Protein AF-A0A183VBI5-F1 (afdb_monomer_lite)

pLDDT: mean 83.19, std 11.37, range [44.16, 96.69]

InterPro domains:
  IPR029213 Cell-cell fusogen EFF/AFF [PF14884] (53-119)
  IPR029213 Cell-cell fusogen EFF/AFF [PTHR37415] (20-118)

Organism: Toxocara canis (NCBI:txid6265)

Secondary structure (DSSP, 8-state):
----EEEEEEEEEEE-S-S-PPPP--PPEEEEEEEE-TTS-EEEEEEEEE----TT-EEEEEETTSSS-EEEEEEEEEEEEE--------------------PPTTS-S-S-HHHHTT-

Structure (mmCIF, N/CA/C/O backbone):
data_AF-A0A183VBI5-F1
#
_entry.id   AF-A0A183VBI5-F1
#
loop_
_atom_site.group_PDB
_atom_site.id
_atom_site.type_symbol
_atom_site.label_atom_id
_atom_site.label_alt_id
_atom_site.label_comp_id
_atom_site.label_asym_id
_atom_site.label_entity_id
_atom_site.label_seq_id
_atom_site.pdbx_PDB_ins_code
_atom_site.Cartn_x
_atom_site.Cartn_y
_atom_site.Cartn_z
_atom_site.occupancy
_atom_site.B_iso_or_equiv
_atom_site.auth_seq_id
_atom_site.auth_comp_id
_atom_site.auth_asym_id
_atom_site.auth_atom_id
_atom_site.pdbx_PDB_model_num
ATOM 1 N N . MET A 1 1 ? 5.396 -18.880 8.358 1.00 44.16 1 MET A N 1
ATOM 2 C CA . MET A 1 1 ? 6.179 -18.340 7.228 1.00 44.16 1 MET A CA 1
ATOM 3 C C . MET A 1 1 ? 5.207 -17.550 6.362 1.00 44.16 1 MET A C 1
ATOM 5 O O . MET A 1 1 ? 4.361 -18.162 5.729 1.00 44.16 1 MET A O 1
ATOM 9 N N . GLY A 1 2 ? 5.183 -16.220 6.487 1.00 57.34 2 GLY A N 1
ATOM 10 C CA . GLY A 1 2 ? 4.238 -15.372 5.751 1.00 57.34 2 GLY A CA 1
ATOM 11 C C . GLY A 1 2 ? 4.751 -15.113 4.338 1.00 57.34 2 GLY A C 1
ATOM 12 O O . GLY A 1 2 ? 5.914 -14.757 4.177 1.00 57.34 2 GLY A O 1
ATOM 13 N N . ILE A 1 3 ? 3.909 -15.323 3.326 1.00 59.62 3 ILE A N 1
ATOM 14 C CA . ILE A 1 3 ? 4.211 -14.932 1.946 1.00 59.62 3 ILE A CA 1
ATOM 15 C C . ILE A 1 3 ? 3.991 -13.421 1.869 1.00 59.62 3 ILE A C 1
ATOM 17 O O . ILE A 1 3 ? 2.861 -12.952 1.999 1.00 59.62 3 ILE A O 1
ATOM 21 N N . PHE A 1 4 ? 5.071 -12.659 1.715 1.00 60.09 4 PHE A N 1
ATOM 22 C CA . PHE A 1 4 ? 5.005 -11.220 1.484 1.00 60.09 4 PHE A CA 1
ATOM 23 C C . PHE A 1 4 ? 4.936 -10.972 -0.021 1.00 60.09 4 PHE A C 1
ATOM 25 O O . PHE A 1 4 ? 5.864 -11.320 -0.747 1.00 60.09 4 PHE A O 1
ATOM 32 N N . LEU A 1 5 ? 3.835 -10.386 -0.488 1.00 70.00 5 LEU A N 1
ATOM 33 C CA . LEU A 1 5 ? 3.716 -9.887 -1.855 1.00 70.00 5 LEU A CA 1
ATOM 34 C C . LEU A 1 5 ? 4.135 -8.416 -1.864 1.00 70.00 5 LEU A C 1
ATOM 36 O O . LEU A 1 5 ? 3.488 -7.567 -1.244 1.00 70.00 5 LEU A O 1
ATOM 40 N N . THR A 1 6 ? 5.244 -8.131 -2.539 1.00 72.69 6 THR A N 1
ATOM 41 C CA . THR A 1 6 ? 5.694 -6.769 -2.829 1.00 72.69 6 THR A CA 1
ATOM 42 C C . THR A 1 6 ? 5.192 -6.367 -4.211 1.00 72.69 6 THR A C 1
ATOM 44 O O . THR A 1 6 ? 5.328 -7.117 -5.177 1.00 72.69 6 THR A O 1
ATOM 47 N N . VAL A 1 7 ? 4.591 -5.182 -4.309 1.00 77.88 7 VAL A N 1
ATOM 48 C CA . VAL A 1 7 ? 4.135 -4.614 -5.582 1.00 77.88 7 VAL A CA 1
ATOM 49 C C . VAL A 1 7 ? 4.870 -3.299 -5.809 1.00 77.88 7 VAL A C 1
ATOM 51 O O . VAL A 1 7 ? 4.796 -2.375 -4.996 1.00 77.88 7 VAL A O 1
ATOM 54 N N . SER A 1 8 ? 5.588 -3.218 -6.927 1.00 77.12 8 SER A N 1
ATOM 55 C CA . SER A 1 8 ? 6.258 -1.995 -7.371 1.00 77.12 8 SER A CA 1
ATOM 56 C C . SER A 1 8 ? 5.342 -1.222 -8.311 1.00 77.12 8 SER A C 1
ATOM 58 O O . SER A 1 8 ? 4.880 -1.761 -9.316 1.00 77.12 8 SER A O 1
ATOM 60 N N . VAL A 1 9 ? 5.093 0.052 -8.005 1.00 78.69 9 VAL A N 1
ATOM 61 C CA . VAL A 1 9 ? 4.286 0.938 -8.850 1.00 78.69 9 VAL A CA 1
ATOM 62 C C . VAL A 1 9 ? 5.218 1.833 -9.659 1.00 78.69 9 VAL A C 1
ATOM 64 O O . VAL A 1 9 ? 5.898 2.700 -9.104 1.00 78.69 9 VAL A O 1
ATOM 67 N N . ILE A 1 10 ? 5.225 1.626 -10.974 1.00 81.12 10 ILE A N 1
ATOM 68 C CA . ILE A 1 10 ? 6.018 2.394 -11.939 1.00 81.12 10 ILE A CA 1
ATOM 69 C C . ILE A 1 10 ? 5.073 3.252 -12.776 1.00 81.12 10 ILE A C 1
ATOM 71 O O . ILE A 1 10 ? 4.010 2.788 -13.197 1.00 81.12 10 ILE A O 1
ATOM 75 N N . ARG A 1 11 ? 5.459 4.502 -13.035 1.00 79.44 11 ARG A N 1
ATOM 76 C CA . ARG A 1 11 ? 4.720 5.405 -13.921 1.00 79.44 11 ARG A CA 1
ATOM 77 C C . ARG A 1 11 ? 5.546 5.705 -15.161 1.00 79.44 11 ARG A C 1
ATOM 79 O O . ARG A 1 11 ? 6.685 6.138 -15.046 1.00 79.44 11 ARG A O 1
ATOM 86 N N . VAL A 1 12 ? 4.944 5.510 -16.332 1.00 78.31 12 VAL A N 1
ATOM 87 C CA . VAL A 1 12 ? 5.532 5.877 -17.625 1.00 78.31 12 VAL A CA 1
ATOM 88 C C . VAL A 1 12 ? 4.841 7.139 -18.129 1.00 78.31 12 VAL A C 1
ATOM 90 O O . VAL A 1 12 ? 3.616 7.175 -18.252 1.00 78.31 12 VAL A O 1
ATOM 93 N N . MET A 1 13 ? 5.618 8.181 -18.402 1.00 74.06 13 MET A N 1
ATOM 94 C CA . MET A 1 13 ? 5.159 9.426 -19.008 1.00 74.06 13 MET A CA 1
ATOM 95 C C . MET A 1 13 ? 5.832 9.606 -20.370 1.00 74.06 13 MET A C 1
ATOM 97 O O . MET A 1 13 ? 7.050 9.487 -20.486 1.00 74.06 13 MET A O 1
ATOM 101 N N . GLY A 1 14 ? 5.044 9.912 -21.399 1.00 61.12 14 GLY A N 1
ATOM 102 C CA . GLY A 1 14 ? 5.547 10.405 -22.680 1.00 61.12 14 GLY A CA 1
ATOM 103 C C . GLY A 1 14 ? 5.189 11.878 -22.803 1.00 61.12 14 GLY A C 1
ATOM 104 O O . GLY A 1 14 ? 4.006 12.210 -22.857 1.00 61.12 14 GLY A O 1
ATOM 105 N N . SER A 1 15 ? 6.180 12.763 -22.829 1.00 56.12 15 SER A N 1
ATOM 106 C CA . SER A 1 15 ? 5.945 14.207 -22.930 1.00 56.12 15 SER A CA 1
ATOM 107 C C . SER A 1 15 ? 6.701 14.800 -24.110 1.00 56.12 15 SER A C 1
ATOM 109 O O . SER A 1 15 ? 7.903 14.587 -24.260 1.00 56.12 15 SER A O 1
ATOM 111 N N . ALA A 1 16 ? 6.008 15.605 -24.914 1.00 53.34 16 ALA A N 1
ATOM 112 C CA . ALA A 1 16 ? 6.652 16.539 -25.826 1.00 53.34 16 ALA A CA 1
ATOM 113 C C . ALA A 1 16 ? 7.203 17.713 -24.998 1.00 53.34 16 ALA A C 1
ATOM 115 O O . ALA A 1 16 ? 6.438 18.596 -24.637 1.00 53.34 16 ALA A O 1
ATOM 116 N N . LEU A 1 17 ? 8.489 17.649 -24.620 1.00 51.59 17 LEU A N 1
ATOM 117 C CA . LEU A 1 17 ? 9.404 18.739 -24.202 1.00 51.59 17 LEU A CA 1
ATOM 118 C C . LEU A 1 17 ? 8.884 19.930 -23.341 1.00 51.59 17 LEU A C 1
ATOM 120 O O . LEU A 1 17 ? 9.550 20.958 -23.286 1.00 51.59 17 LEU A O 1
ATOM 124 N N . GLY A 1 18 ? 7.742 19.828 -22.653 1.00 52.88 18 GLY A N 1
ATOM 125 C CA . GLY A 1 18 ? 7.074 20.976 -22.012 1.00 52.88 18 GLY A CA 1
ATOM 126 C C . GLY A 1 18 ? 6.956 20.945 -20.484 1.00 52.88 18 GLY A C 1
ATOM 127 O O . GLY A 1 18 ? 6.441 21.900 -19.912 1.00 52.88 18 GLY A O 1
ATOM 128 N N . GLY A 1 19 ? 7.392 19.873 -19.816 1.00 61.62 19 GLY A N 1
ATOM 129 C CA . GLY A 1 19 ? 7.387 19.760 -18.351 1.00 61.62 19 GLY A CA 1
ATOM 130 C C . GLY A 1 19 ? 8.804 19.641 -17.795 1.00 61.62 19 GLY A C 1
ATOM 131 O O . GLY A 1 19 ? 9.639 18.962 -18.390 1.00 61.62 19 GLY A O 1
ATOM 132 N N . GLU A 1 20 ? 9.077 20.284 -16.659 1.00 69.75 20 GLU A N 1
ATOM 133 C CA . GLU A 1 20 ? 10.346 20.142 -15.940 1.00 69.75 20 GLU A CA 1
ATOM 134 C C . GLU A 1 20 ? 10.408 18.744 -15.299 1.00 69.75 20 GLU A C 1
ATOM 136 O O . GLU A 1 20 ? 9.842 18.496 -14.236 1.00 69.75 20 GLU A O 1
ATOM 141 N N . ILE A 1 21 ? 11.034 17.794 -15.998 1.00 79.19 21 ILE A N 1
ATOM 142 C CA . ILE A 1 21 ? 11.258 16.426 -15.517 1.00 79.19 21 ILE A CA 1
ATOM 143 C C . ILE A 1 21 ? 12.712 16.316 -15.059 1.00 79.19 21 ILE A C 1
ATOM 145 O O . ILE A 1 21 ? 13.636 16.535 -15.842 1.00 79.19 21 ILE A O 1
ATOM 149 N N . HIS A 1 22 ? 12.921 15.946 -13.795 1.00 86.62 22 HIS A N 1
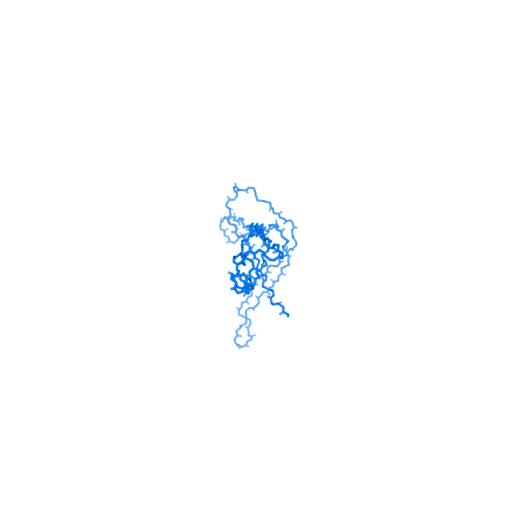ATOM 150 C CA . HIS A 1 22 ? 14.250 15.617 -13.290 1.00 86.62 22 HIS A CA 1
ATOM 151 C C . HIS A 1 22 ? 14.654 14.218 -13.763 1.00 86.62 22 HIS A C 1
ATOM 153 O O . HIS A 1 22 ? 13.971 13.246 -13.452 1.00 86.62 22 HIS A O 1
ATOM 159 N N . CYS A 1 23 ? 15.766 14.118 -14.489 1.00 89.06 23 CYS A N 1
ATOM 160 C CA . CYS A 1 23 ? 16.337 12.846 -14.923 1.00 89.06 23 CYS A CA 1
ATOM 161 C C . CYS A 1 23 ? 17.507 12.469 -14.014 1.00 89.06 23 CYS A C 1
ATOM 163 O O . CYS A 1 23 ? 18.517 13.177 -13.968 1.00 89.06 23 CYS A O 1
ATOM 165 N N . THR A 1 24 ? 17.391 11.342 -13.314 1.00 90.69 24 THR A N 1
ATOM 166 C CA . THR A 1 24 ? 18.467 10.833 -12.463 1.00 90.69 24 THR A CA 1
ATOM 167 C C . THR A 1 24 ? 19.591 10.273 -13.337 1.00 90.69 24 THR A C 1
ATOM 169 O O . THR A 1 24 ? 19.352 9.551 -14.306 1.00 90.69 24 THR A O 1
ATOM 172 N N . ARG A 1 25 ? 20.847 10.593 -13.008 1.00 89.94 25 ARG A N 1
ATOM 173 C CA . ARG A 1 25 ? 22.006 10.026 -13.707 1.00 89.94 25 ARG A CA 1
ATOM 174 C C . ARG A 1 25 ? 22.196 8.571 -13.281 1.00 89.94 25 ARG A C 1
ATOM 176 O O . ARG A 1 25 ? 22.562 8.319 -12.139 1.00 89.94 25 ARG A O 1
ATOM 183 N N . MET A 1 26 ? 22.026 7.642 -14.215 1.00 87.25 26 MET A N 1
ATOM 184 C CA . MET A 1 26 ? 22.167 6.203 -13.977 1.00 87.25 26 MET A CA 1
ATOM 185 C C . MET A 1 26 ? 23.029 5.525 -15.042 1.00 87.25 26 MET A C 1
ATOM 187 O O . MET A 1 26 ? 23.165 6.026 -16.159 1.00 87.25 26 MET A O 1
ATOM 191 N N . SER A 1 27 ? 23.632 4.393 -14.680 1.00 88.88 27 SER A N 1
ATOM 192 C CA . SER A 1 27 ? 24.375 3.543 -15.610 1.00 88.88 27 SER A CA 1
ATOM 193 C C . SER A 1 27 ? 23.435 2.492 -16.186 1.00 88.88 27 SER A C 1
ATOM 195 O O . SER A 1 27 ? 22.852 1.716 -15.434 1.00 88.88 27 SER A O 1
ATOM 197 N N . ALA A 1 28 ? 23.308 2.450 -17.510 1.00 87.94 28 ALA A N 1
ATOM 198 C CA . ALA A 1 28 ? 22.559 1.408 -18.198 1.00 87.94 28 ALA A CA 1
ATOM 199 C C . ALA A 1 28 ? 23.503 0.292 -18.660 1.00 87.94 28 ALA A C 1
ATOM 201 O O . ALA A 1 28 ? 24.598 0.554 -19.161 1.00 87.94 28 ALA A O 1
ATOM 202 N N . ILE A 1 29 ? 23.065 -0.953 -18.508 1.00 91.31 29 ILE A N 1
ATOM 203 C CA . ILE A 1 29 ? 23.731 -2.137 -19.042 1.00 91.31 29 ILE A CA 1
ATOM 204 C C . ILE A 1 29 ? 23.015 -2.515 -20.335 1.00 91.31 29 ILE A C 1
ATOM 206 O O . ILE A 1 29 ? 21.821 -2.804 -20.319 1.00 91.31 29 ILE A O 1
ATOM 210 N N . GLN A 1 30 ? 23.742 -2.516 -21.449 1.00 90.12 30 GLN A N 1
ATOM 211 C CA . GLN A 1 30 ? 23.228 -2.956 -22.742 1.00 90.12 30 GLN A CA 1
ATOM 212 C C . GLN A 1 30 ? 23.535 -4.443 -22.945 1.00 90.12 30 GLN A C 1
ATOM 214 O O . GLN A 1 30 ? 24.657 -4.888 -22.709 1.00 90.12 30 GLN A O 1
ATOM 219 N N . GLY A 1 31 ? 22.554 -5.201 -23.412 1.00 89.81 31 GLY A N 1
ATOM 220 C CA . GLY A 1 31 ? 22.702 -6.589 -23.831 1.00 89.81 31 GLY A CA 1
ATOM 221 C C . GLY A 1 31 ? 21.831 -6.890 -25.045 1.00 89.81 31 GLY A C 1
ATOM 222 O O . GLY A 1 31 ? 21.127 -6.013 -25.541 1.00 89.81 31 GLY A O 1
ATOM 223 N N . ASP A 1 32 ? 21.854 -8.142 -25.492 1.00 90.38 32 ASP A N 1
ATOM 224 C CA . ASP A 1 32 ? 21.044 -8.620 -26.610 1.00 90.38 32 ASP A CA 1
ATOM 225 C C . ASP A 1 32 ? 20.211 -9.833 -26.191 1.00 90.38 32 ASP A C 1
ATOM 227 O O . ASP A 1 32 ? 20.700 -10.779 -25.570 1.00 90.38 32 ASP A O 1
ATOM 231 N N . VAL A 1 33 ? 18.939 -9.811 -26.567 1.00 89.38 33 VAL A N 1
ATOM 232 C CA . VAL A 1 33 ? 17.958 -10.875 -26.382 1.00 89.38 33 VAL A CA 1
ATOM 233 C C . VAL A 1 33 ? 17.794 -11.594 -27.709 1.00 89.38 33 VAL A C 1
ATOM 235 O O . VAL A 1 33 ? 17.494 -10.982 -28.730 1.00 89.38 33 VAL A O 1
ATOM 238 N N . GLN A 1 34 ? 17.987 -12.906 -27.698 1.00 90.19 34 GLN A N 1
ATOM 239 C CA . GLN A 1 34 ? 17.918 -13.732 -28.898 1.00 90.19 34 GLN A CA 1
ATOM 240 C C . GLN A 1 34 ? 16.622 -14.534 -28.883 1.00 90.19 34 GLN A C 1
ATOM 242 O O . GLN A 1 34 ? 16.353 -15.243 -27.913 1.00 90.19 34 GLN A O 1
ATOM 247 N N . ALA A 1 35 ? 15.840 -14.452 -29.955 1.00 86.50 35 ALA A N 1
ATOM 248 C CA . ALA A 1 35 ? 14.732 -15.368 -30.182 1.00 86.50 35 ALA A CA 1
ATOM 249 C C . ALA A 1 35 ? 15.246 -16.583 -30.960 1.00 86.50 35 ALA A C 1
ATOM 251 O O . ALA A 1 35 ? 15.916 -16.433 -31.988 1.00 86.50 35 ALA A O 1
ATOM 252 N N . MET A 1 36 ? 14.935 -17.780 -30.470 1.00 90.38 36 MET A N 1
ATOM 253 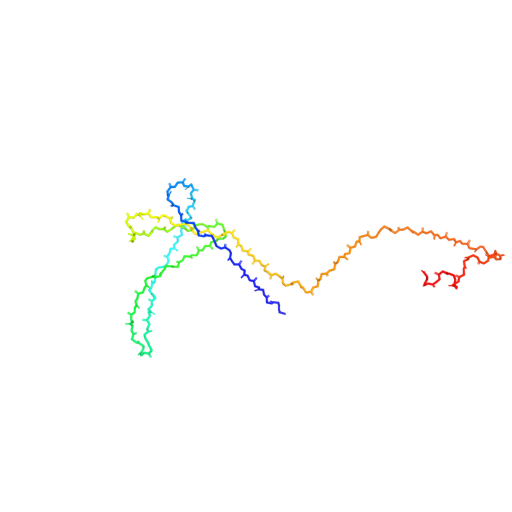C CA . MET A 1 36 ? 15.251 -19.044 -31.133 1.00 90.38 36 MET A CA 1
ATOM 254 C C . MET A 1 36 ? 13.960 -19.720 -31.598 1.00 90.38 36 MET A C 1
ATOM 256 O O . MET A 1 36 ? 12.932 -19.584 -30.937 1.00 90.38 36 MET A O 1
ATOM 260 N N . ASP A 1 37 ? 14.008 -20.418 -32.732 1.00 86.56 37 ASP A N 1
ATOM 261 C CA . ASP A 1 37 ? 12.925 -21.307 -33.162 1.00 86.56 37 ASP A CA 1
ATOM 262 C C . ASP A 1 37 ? 12.948 -22.643 -32.400 1.00 86.56 37 ASP A C 1
ATOM 264 O O . ASP A 1 37 ? 13.882 -22.942 -31.651 1.00 86.56 37 ASP A O 1
ATOM 268 N N . ASP A 1 38 ? 11.936 -23.481 -32.636 1.00 88.75 38 ASP A N 1
ATOM 269 C CA . ASP A 1 38 ? 11.819 -24.823 -32.048 1.00 88.75 38 ASP A CA 1
ATOM 270 C C . ASP A 1 38 ? 12.981 -25.764 -32.431 1.00 88.75 38 ASP A C 1
ATOM 272 O O . ASP A 1 38 ? 13.181 -26.802 -31.801 1.00 88.75 38 ASP A O 1
ATOM 276 N N . SER A 1 39 ? 13.770 -25.409 -33.453 1.00 86.94 39 SER A N 1
ATOM 277 C CA . SER A 1 39 ? 14.976 -26.135 -33.872 1.00 86.94 39 SER A CA 1
ATOM 278 C C . SER A 1 39 ? 16.271 -25.579 -33.261 1.00 86.94 39 SER A C 1
ATOM 280 O O . SER A 1 39 ? 17.359 -26.078 -33.557 1.00 86.94 39 SER A O 1
ATOM 282 N N . GLY A 1 40 ? 16.173 -24.562 -32.398 1.00 82.50 40 GLY A N 1
ATOM 283 C CA . GLY A 1 40 ? 17.303 -23.907 -31.739 1.00 82.50 40 GLY A CA 1
ATOM 284 C C . GLY A 1 40 ? 18.081 -22.941 -32.636 1.00 82.50 40 GLY A C 1
ATOM 285 O O . GLY A 1 40 ? 19.175 -22.504 -32.268 1.00 82.50 40 GLY A O 1
ATOM 286 N N . ARG A 1 41 ? 17.563 -22.593 -33.819 1.00 86.00 41 ARG A N 1
ATOM 287 C CA . ARG A 1 41 ? 18.191 -21.610 -34.711 1.00 86.00 41 ARG A CA 1
ATOM 288 C C . ARG A 1 41 ? 17.750 -20.212 -34.309 1.00 86.00 41 ARG A C 1
ATOM 290 O O . ARG A 1 41 ? 16.607 -19.975 -33.936 1.00 86.00 41 ARG A O 1
ATOM 297 N N . ARG A 1 42 ? 18.687 -19.271 -34.386 1.00 82.94 42 ARG A N 1
ATOM 298 C CA . ARG A 1 42 ? 18.461 -17.866 -34.031 1.00 82.94 42 ARG A CA 1
ATOM 299 C C . ARG A 1 42 ? 17.637 -17.199 -35.127 1.00 82.94 42 ARG A C 1
ATOM 301 O O . ARG A 1 42 ? 18.105 -17.110 -36.260 1.00 82.94 42 ARG A O 1
ATOM 308 N N . VAL A 1 43 ? 16.440 -16.742 -34.780 1.00 86.75 43 VAL A N 1
ATOM 309 C CA . VAL A 1 43 ? 15.494 -16.109 -35.713 1.00 86.75 43 VAL A CA 1
ATOM 310 C C . VAL A 1 43 ? 15.531 -14.591 -35.594 1.00 86.75 43 VAL A C 1
ATOM 312 O O . VAL A 1 43 ? 15.402 -13.898 -36.595 1.00 86.75 43 VAL A O 1
ATOM 315 N N . ASP A 1 44 ? 15.738 -14.072 -34.384 1.00 86.06 44 ASP A N 1
ATOM 316 C CA . ASP A 1 44 ? 15.729 -12.633 -34.124 1.00 86.06 44 ASP A CA 1
ATOM 317 C C . ASP A 1 44 ? 16.735 -12.276 -33.022 1.00 86.06 44 ASP A C 1
ATOM 319 O O . ASP A 1 44 ? 17.062 -13.098 -32.160 1.00 86.06 44 ASP A O 1
ATOM 323 N N . THR A 1 45 ? 17.275 -11.063 -33.054 1.00 85.94 45 THR A N 1
ATOM 324 C CA . THR A 1 45 ? 18.155 -10.529 -32.006 1.00 85.94 45 THR A CA 1
ATOM 325 C C . THR A 1 45 ? 17.753 -9.087 -31.732 1.00 85.94 45 THR A C 1
ATOM 327 O O . THR A 1 45 ? 17.877 -8.228 -32.598 1.00 85.94 45 THR A O 1
ATOM 330 N N . LYS A 1 46 ? 17.264 -8.830 -30.518 1.00 87.56 46 LYS A N 1
ATOM 331 C CA . LYS A 1 46 ? 16.801 -7.519 -30.058 1.00 87.56 46 LYS A CA 1
ATOM 332 C C . LYS A 1 46 ? 17.728 -6.990 -28.985 1.00 87.56 46 LYS A C 1
ATOM 334 O O . LYS A 1 46 ? 18.028 -7.704 -28.035 1.00 87.56 46 LYS A O 1
ATOM 339 N N . SER A 1 47 ? 18.117 -5.730 -29.076 1.00 87.56 47 SER A N 1
ATOM 340 C CA . SER A 1 47 ? 18.892 -5.102 -28.012 1.00 87.56 47 SER A CA 1
ATOM 341 C C . SER A 1 47 ? 18.008 -4.792 -26.799 1.00 87.56 47 SER A C 1
ATOM 343 O O . SER A 1 47 ? 16.859 -4.375 -26.932 1.00 87.56 47 SER A O 1
ATOM 345 N N . SER A 1 48 ? 18.545 -5.014 -25.603 1.00 89.25 48 SER A N 1
ATOM 346 C CA . SER A 1 48 ? 17.884 -4.814 -24.313 1.00 89.25 48 SER A CA 1
ATOM 347 C C . SER A 1 48 ? 18.760 -3.963 -23.404 1.00 89.25 48 SER A C 1
ATOM 349 O O . SER A 1 48 ? 19.968 -4.175 -23.330 1.00 89.25 48 SER A O 1
ATOM 351 N N . SER A 1 49 ? 18.152 -3.035 -22.673 1.00 89.19 49 SER A N 1
ATOM 352 C CA . SER A 1 49 ? 18.846 -2.161 -21.725 1.00 89.19 49 SER A CA 1
ATOM 353 C C . SER A 1 49 ? 18.296 -2.393 -20.321 1.00 89.19 49 SER A C 1
ATOM 355 O O . SER A 1 49 ? 17.083 -2.409 -20.124 1.00 89.19 49 SER A O 1
ATOM 357 N N . VAL A 1 50 ? 19.181 -2.570 -19.345 1.00 91.31 50 VAL A N 1
ATOM 358 C CA . VAL A 1 50 ? 18.836 -2.752 -17.930 1.00 91.31 50 VAL A CA 1
ATOM 359 C C . VAL A 1 50 ? 19.392 -1.577 -17.139 1.00 91.31 50 VAL A C 1
ATOM 361 O O . VAL A 1 50 ? 20.564 -1.236 -17.278 1.00 91.31 50 VAL A O 1
ATOM 364 N N . ALA A 1 51 ? 18.558 -0.960 -16.310 1.00 90.25 51 ALA A N 1
ATOM 365 C CA . ALA A 1 51 ? 18.956 0.096 -15.389 1.00 90.25 51 ALA A CA 1
ATOM 366 C C . ALA A 1 51 ? 18.311 -0.158 -14.025 1.00 90.25 51 ALA A C 1
ATOM 368 O O . ALA A 1 51 ? 17.177 -0.635 -13.946 1.00 90.25 51 ALA A O 1
ATOM 369 N N . GLU A 1 52 ? 19.041 0.152 -12.960 1.00 91.50 52 GLU A N 1
ATOM 370 C CA . GLU A 1 52 ? 18.542 0.057 -11.591 1.00 91.50 52 GLU A CA 1
ATOM 371 C C . GLU A 1 52 ? 17.915 1.391 -11.180 1.00 91.50 52 GLU A C 1
ATOM 373 O O . GLU A 1 52 ? 18.492 2.452 -11.419 1.00 91.50 52 GLU A O 1
ATOM 378 N N . LEU A 1 53 ? 16.722 1.328 -10.578 1.00 90.62 53 LEU A N 1
ATOM 379 C CA . LEU A 1 53 ? 15.992 2.492 -10.079 1.00 90.62 53 LEU A CA 1
ATOM 380 C C . LEU A 1 53 ? 15.767 2.384 -8.579 1.00 90.62 53 LEU A C 1
ATOM 382 O O . LEU A 1 53 ? 15.187 1.410 -8.092 1.00 90.62 53 LEU A O 1
ATOM 386 N N . THR A 1 54 ? 16.152 3.432 -7.863 1.00 91.81 54 THR A N 1
ATOM 387 C CA . THR A 1 54 ? 15.814 3.632 -6.456 1.00 91.81 54 THR A CA 1
ATOM 388 C C . THR A 1 54 ? 14.448 4.309 -6.339 1.00 91.81 54 THR A C 1
ATOM 390 O O . THR A 1 54 ? 13.931 4.921 -7.275 1.00 91.81 54 THR A O 1
ATOM 393 N N . LEU A 1 55 ? 13.817 4.173 -5.174 1.00 90.75 55 LEU A N 1
ATOM 394 C CA . LEU A 1 55 ? 12.534 4.803 -4.874 1.00 90.75 55 LEU A CA 1
ATOM 395 C C . LEU A 1 55 ? 12.582 6.314 -5.167 1.00 90.75 55 LEU A C 1
ATOM 397 O O . LEU A 1 55 ? 13.481 6.998 -4.686 1.00 90.75 55 LEU A O 1
ATOM 401 N N . LYS A 1 56 ? 11.582 6.826 -5.897 1.00 89.31 56 LYS A N 1
ATOM 402 C CA . LYS A 1 56 ? 11.469 8.225 -6.356 1.00 89.31 56 LYS A CA 1
ATOM 403 C C . LYS A 1 56 ? 12.505 8.686 -7.384 1.00 89.31 56 LYS A C 1
ATOM 405 O O . LYS A 1 56 ? 12.543 9.875 -7.690 1.00 89.31 56 LYS A O 1
ATOM 410 N N . GLU A 1 57 ? 13.299 7.788 -7.953 1.00 92.06 57 GLU A N 1
ATOM 411 C CA . GLU A 1 57 ? 14.146 8.127 -9.096 1.00 92.06 57 GLU A CA 1
ATOM 412 C C . GLU A 1 57 ? 13.374 8.051 -10.415 1.00 92.06 57 GLU A C 1
ATOM 414 O O . GLU A 1 57 ? 12.386 7.317 -10.550 1.00 92.06 57 GLU A O 1
ATOM 419 N N . THR A 1 58 ? 13.862 8.812 -11.397 1.00 91.56 58 THR A N 1
ATOM 420 C CA . THR A 1 58 ? 13.264 8.910 -12.730 1.00 91.56 58 THR A CA 1
ATOM 421 C C . THR A 1 58 ? 14.313 8.607 -13.796 1.00 91.56 58 THR A C 1
ATOM 423 O O . THR A 1 58 ? 15.320 9.310 -13.912 1.00 91.56 58 THR A O 1
ATOM 426 N N . LEU A 1 59 ? 14.061 7.577 -14.603 1.00 91.69 59 LEU A N 1
ATOM 427 C CA . LEU A 1 59 ? 14.821 7.244 -15.807 1.00 91.69 59 LEU A CA 1
ATOM 428 C C . LEU A 1 59 ? 14.245 7.988 -17.005 1.00 91.69 59 LEU A C 1
ATOM 430 O O . LEU A 1 59 ? 13.049 7.905 -17.267 1.00 91.69 59 LEU A O 1
ATOM 434 N N . CYS A 1 60 ? 15.107 8.642 -17.776 1.00 89.56 60 CYS A N 1
ATOM 435 C CA . CYS A 1 60 ? 14.728 9.298 -19.019 1.00 89.56 60 CYS A CA 1
ATOM 436 C C . CYS A 1 60 ? 15.332 8.565 -20.220 1.00 89.56 60 CYS A C 1
ATOM 438 O O . CYS A 1 60 ? 16.538 8.326 -20.263 1.00 89.56 60 CYS A O 1
ATOM 440 N N . LEU A 1 61 ? 14.496 8.230 -21.200 1.00 87.81 61 LEU A N 1
ATOM 441 C CA . LEU A 1 61 ? 14.869 7.537 -22.430 1.00 87.81 61 LEU A CA 1
ATOM 442 C C . LEU A 1 61 ? 14.525 8.411 -23.634 1.00 87.81 61 LEU A C 1
ATOM 444 O O . LEU A 1 61 ? 13.438 8.986 -23.710 1.00 87.81 61 LEU A O 1
ATOM 448 N N . ASN A 1 62 ? 15.450 8.488 -24.584 1.00 85.56 62 ASN A N 1
ATOM 449 C CA . ASN A 1 62 ? 15.242 9.153 -25.862 1.00 85.56 62 ASN A CA 1
ATOM 450 C C . ASN A 1 62 ? 15.368 8.107 -26.972 1.00 85.56 62 ASN A C 1
ATOM 452 O O . ASN A 1 62 ? 16.459 7.585 -27.201 1.00 85.56 62 ASN A O 1
ATOM 456 N N . PHE A 1 63 ? 14.256 7.792 -27.634 1.00 81.44 63 PHE A N 1
ATOM 457 C CA . PHE A 1 63 ? 14.252 6.873 -28.769 1.00 81.44 63 PHE A CA 1
ATOM 458 C C . PHE A 1 63 ? 14.419 7.668 -30.064 1.00 81.44 63 PHE A C 1
ATOM 460 O O . PHE A 1 63 ? 13.580 8.494 -30.421 1.00 81.44 63 PHE A O 1
ATOM 467 N N . THR A 1 64 ? 15.505 7.404 -30.786 1.00 74.50 64 THR A N 1
ATOM 468 C CA . THR A 1 64 ? 15.849 8.077 -32.050 1.00 74.50 64 THR A CA 1
ATOM 469 C C . THR A 1 64 ? 15.138 7.489 -33.273 1.00 74.50 64 THR A C 1
ATOM 471 O O . THR A 1 64 ? 15.393 7.918 -34.392 1.00 74.50 64 THR A O 1
ATOM 474 N N . GLU A 1 65 ? 14.266 6.497 -33.079 1.00 67.75 65 GLU A N 1
ATOM 475 C CA . GLU A 1 65 ? 13.696 5.673 -34.154 1.00 67.75 65 GLU A CA 1
ATOM 476 C C . GLU A 1 65 ? 12.475 6.308 -34.850 1.00 67.75 65 GLU A C 1
ATOM 478 O O . GLU A 1 65 ? 12.061 5.851 -35.912 1.00 67.75 65 GLU A O 1
ATOM 483 N N . SER A 1 66 ? 11.910 7.391 -34.302 1.00 61.19 66 SER A N 1
ATOM 484 C CA . SER A 1 66 ? 10.774 8.100 -34.910 1.00 61.19 66 SER A CA 1
ATOM 485 C C . SER A 1 66 ? 11.173 9.485 -35.430 1.00 61.19 66 SER A C 1
ATOM 487 O O . SER A 1 66 ? 12.115 10.104 -34.939 1.00 61.19 66 SER A O 1
ATOM 489 N N . SER A 1 67 ? 10.438 10.005 -36.419 1.00 62.12 67 SER A N 1
ATOM 490 C CA . SER A 1 67 ? 10.665 11.318 -37.054 1.00 62.12 67 SER A CA 1
ATOM 491 C C . SER A 1 67 ? 10.555 12.525 -36.105 1.00 62.12 67 SER A C 1
ATOM 493 O O . SER A 1 67 ? 10.742 13.664 -36.528 1.00 62.12 67 SER A O 1
ATOM 495 N N . SER A 1 68 ? 10.244 12.291 -34.830 1.00 65.31 68 SER A N 1
ATOM 496 C CA . SER A 1 68 ? 10.202 13.273 -33.752 1.00 65.31 68 SER A CA 1
ATOM 497 C C . SER A 1 68 ? 10.898 12.697 -32.522 1.00 65.31 68 SER A C 1
ATOM 499 O O . SER A 1 68 ? 10.503 11.642 -32.036 1.00 65.31 68 SER A O 1
ATOM 501 N N . SER A 1 69 ? 11.893 13.388 -31.968 1.00 67.00 69 SER A N 1
ATOM 502 C CA . SER A 1 69 ? 12.500 12.973 -30.700 1.00 67.00 69 SER A CA 1
ATOM 50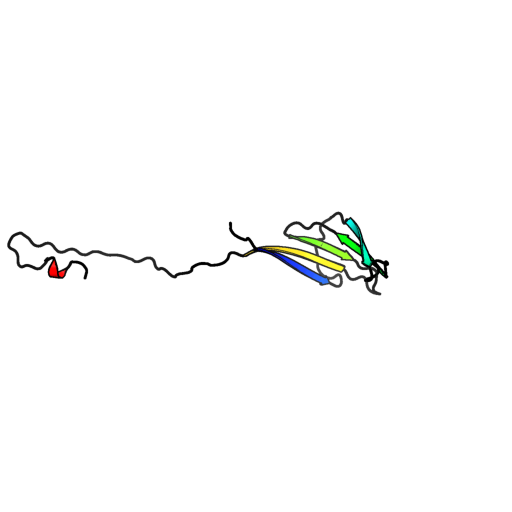3 C C . SER A 1 69 ? 11.471 13.102 -29.572 1.00 67.00 69 SER A C 1
ATOM 505 O O . SER A 1 69 ? 11.123 14.218 -29.175 1.00 67.00 69 SER A O 1
ATOM 507 N N . GLN A 1 70 ? 10.973 11.976 -29.066 1.00 75.62 70 GLN A N 1
ATOM 508 C CA . GLN A 1 70 ? 10.094 11.932 -27.902 1.00 75.62 70 GLN A CA 1
ATOM 509 C C . GLN A 1 70 ? 10.897 11.503 -26.671 1.00 75.62 70 GLN A C 1
ATOM 511 O O . GLN A 1 70 ? 11.567 10.471 -26.676 1.00 75.62 70 GLN A O 1
ATOM 516 N N . LEU A 1 71 ? 10.822 12.308 -25.608 1.00 84.12 71 LEU A N 1
ATOM 517 C CA . LEU A 1 71 ? 11.410 11.971 -24.317 1.00 84.12 71 LEU A CA 1
ATOM 518 C C . LEU A 1 71 ? 10.405 11.142 -23.509 1.00 84.12 71 LEU A C 1
ATOM 520 O O . LEU A 1 71 ? 9.281 11.586 -23.249 1.00 84.12 71 LEU A O 1
ATOM 524 N N . HIS A 1 72 ? 10.823 9.949 -23.100 1.00 86.62 72 HIS A N 1
ATOM 525 C CA . HIS A 1 72 ? 10.073 9.081 -22.199 1.00 86.62 72 HIS A CA 1
ATOM 526 C C . HIS A 1 72 ? 10.678 9.162 -20.806 1.00 86.62 72 HIS A C 1
ATOM 528 O O . HIS A 1 72 ? 11.893 9.081 -20.659 1.00 86.62 72 HIS A O 1
ATOM 534 N N . ALA A 1 73 ? 9.836 9.289 -19.788 1.00 88.81 73 ALA A N 1
ATOM 535 C CA . ALA A 1 73 ? 10.249 9.295 -18.394 1.00 88.81 73 ALA A CA 1
ATOM 536 C C . ALA A 1 73 ? 9.565 8.147 -17.643 1.00 88.81 73 ALA A C 1
ATOM 538 O O . ALA A 1 73 ? 8.349 7.968 -17.737 1.00 88.81 73 ALA A O 1
ATOM 539 N N . ILE A 1 74 ? 10.350 7.365 -16.911 1.00 90.50 74 ILE A N 1
ATOM 540 C CA . ILE A 1 74 ? 9.908 6.239 -16.094 1.00 90.50 74 ILE A CA 1
ATOM 541 C C . ILE A 1 74 ? 10.251 6.565 -14.642 1.00 90.50 74 ILE A C 1
ATOM 543 O O . ILE A 1 74 ? 11.424 6.637 -14.294 1.00 90.50 74 ILE A O 1
ATOM 547 N N . GLU A 1 75 ? 9.239 6.758 -13.800 1.00 91.00 75 GLU A N 1
ATOM 548 C CA . GLU A 1 75 ? 9.398 7.098 -12.380 1.00 91.00 75 GLU A CA 1
ATOM 549 C C . GLU A 1 75 ? 9.070 5.889 -11.495 1.00 91.00 75 GLU A C 1
ATOM 551 O O . GLU A 1 75 ? 8.004 5.269 -11.637 1.00 91.00 75 GLU A O 1
ATOM 556 N N . PHE A 1 76 ? 9.939 5.594 -10.523 1.00 93.06 76 PHE A N 1
ATOM 557 C CA . PHE A 1 76 ? 9.616 4.656 -9.450 1.00 93.06 76 PHE A CA 1
ATOM 558 C C . PHE A 1 76 ? 8.795 5.357 -8.356 1.00 93.06 76 PHE A C 1
ATOM 560 O O . PHE A 1 76 ? 9.320 5.888 -7.376 1.00 93.06 76 PHE A O 1
ATOM 567 N N . VAL A 1 77 ? 7.468 5.337 -8.513 1.00 91.62 77 VAL A N 1
ATOM 568 C CA . VAL A 1 77 ? 6.545 6.138 -7.695 1.00 91.62 77 VAL A CA 1
ATOM 569 C C . VAL A 1 77 ? 6.497 5.674 -6.244 1.00 91.62 77 VAL A C 1
ATOM 571 O O . VAL A 1 77 ? 6.563 6.510 -5.338 1.00 91.62 77 VAL A O 1
ATOM 574 N N . ARG A 1 78 ? 6.285 4.376 -6.004 1.00 91.44 78 ARG A N 1
ATOM 575 C CA . ARG A 1 78 ? 6.161 3.821 -4.648 1.00 91.44 78 ARG A CA 1
ATOM 576 C C . ARG A 1 78 ? 6.318 2.305 -4.612 1.00 91.44 78 ARG A C 1
ATOM 578 O O . ARG A 1 78 ? 6.005 1.616 -5.582 1.00 91.44 78 ARG A O 1
ATOM 585 N N . MET A 1 79 ? 6.741 1.815 -3.451 1.00 91.81 79 MET A N 1
ATOM 586 C CA . MET A 1 79 ? 6.781 0.400 -3.098 1.00 91.81 79 MET A CA 1
ATOM 587 C C . MET A 1 79 ? 5.654 0.110 -2.108 1.00 91.81 79 MET A C 1
ATOM 589 O O . MET A 1 79 ? 5.575 0.750 -1.059 1.00 91.81 79 MET A O 1
ATOM 593 N N . GLU A 1 80 ? 4.772 -0.824 -2.449 1.00 89.19 80 GLU A N 1
ATOM 594 C CA . GLU A 1 80 ? 3.660 -1.225 -1.591 1.00 89.19 80 GLU A CA 1
ATOM 595 C C . GLU A 1 80 ? 3.878 -2.642 -1.059 1.00 89.19 80 GLU A C 1
ATOM 597 O O . GLU A 1 80 ? 4.245 -3.558 -1.801 1.00 89.19 80 GLU A O 1
ATOM 602 N N . GLN A 1 81 ? 3.605 -2.827 0.233 1.00 88.62 81 GLN A N 1
ATOM 603 C CA . GLN A 1 81 ? 3.578 -4.137 0.870 1.00 88.62 81 GLN A CA 1
ATOM 604 C C . GLN A 1 81 ? 2.128 -4.529 1.131 1.00 88.62 81 GLN A C 1
ATOM 606 O O . GLN A 1 81 ? 1.416 -3.864 1.884 1.00 88.62 81 GLN A O 1
ATOM 611 N N . HIS A 1 82 ? 1.682 -5.600 0.480 1.00 87.44 82 HIS A N 1
ATOM 612 C CA . HIS A 1 82 ? 0.302 -6.058 0.586 1.00 87.44 82 HIS A CA 1
ATOM 613 C C . HIS A 1 82 ? 0.208 -7.103 1.698 1.00 87.44 82 HIS A C 1
ATOM 615 O O . HIS A 1 82 ? 0.812 -8.174 1.618 1.00 87.44 82 HIS A O 1
ATOM 621 N N . PHE A 1 83 ? -0.540 -6.775 2.753 1.00 86.56 83 PHE A N 1
ATOM 622 C CA . PHE A 1 83 ? -0.772 -7.665 3.889 1.00 86.56 83 PHE A CA 1
ATOM 623 C C . PHE A 1 83 ? -2.164 -8.299 3.786 1.00 86.56 83 PHE A C 1
ATOM 625 O O . PHE A 1 83 ? -3.153 -7.564 3.709 1.00 86.56 83 PHE A O 1
ATOM 632 N N . PRO A 1 84 ? -2.283 -9.639 3.814 1.00 87.81 84 PRO A N 1
ATOM 633 C CA . PRO A 1 84 ? -3.589 -10.278 3.837 1.00 87.81 84 PRO A CA 1
ATOM 634 C C . PRO A 1 84 ? -4.286 -10.001 5.174 1.00 87.81 84 PRO A C 1
ATOM 636 O O . PRO A 1 84 ? -3.736 -10.257 6.246 1.00 87.81 84 PRO A O 1
ATOM 639 N N . VAL A 1 85 ? -5.520 -9.501 5.116 1.00 89.88 85 VAL A N 1
ATOM 640 C CA . VAL A 1 85 ? -6.359 -9.315 6.306 1.00 89.88 85 VAL A CA 1
ATOM 641 C C . VAL A 1 85 ? -6.997 -10.657 6.663 1.00 89.88 85 VAL A C 1
ATOM 643 O O . VAL A 1 85 ? -7.903 -11.116 5.975 1.00 89.88 85 VAL A O 1
ATOM 646 N N . LEU A 1 86 ? -6.513 -11.294 7.733 1.00 93.94 86 LEU A N 1
ATOM 647 C CA . LEU A 1 86 ? -7.020 -12.597 8.193 1.00 93.94 86 LEU A CA 1
ATOM 648 C C . LEU A 1 86 ? -8.263 -12.477 9.085 1.00 93.94 86 LEU A C 1
ATOM 650 O O . LEU A 1 86 ? -9.096 -13.377 9.114 1.00 93.94 86 LEU A O 1
ATOM 654 N N . ALA A 1 87 ? -8.382 -11.371 9.819 1.00 92.25 87 ALA A N 1
ATOM 655 C CA . ALA A 1 87 ? -9.523 -11.070 10.668 1.00 92.25 87 ALA A CA 1
ATOM 656 C C . ALA A 1 87 ? -9.670 -9.554 10.815 1.00 92.25 87 ALA A C 1
ATOM 658 O O . ALA A 1 87 ? -8.681 -8.831 10.932 1.00 92.25 87 ALA A O 1
ATOM 659 N N . ALA A 1 88 ? -10.912 -9.081 10.835 1.00 94.88 88 ALA A N 1
ATOM 660 C CA . ALA A 1 88 ? -11.242 -7.692 11.102 1.00 94.88 88 ALA A CA 1
ATOM 661 C C . ALA A 1 88 ? -12.544 -7.644 11.902 1.00 94.88 88 ALA A C 1
ATOM 663 O O . ALA A 1 88 ? -13.540 -8.251 11.512 1.00 94.88 88 ALA A O 1
ATOM 664 N N . TYR A 1 89 ? -12.541 -6.917 13.015 1.00 95.75 89 TYR A N 1
ATOM 665 C CA . TYR A 1 89 ? -13.743 -6.645 13.791 1.00 95.75 89 TYR A CA 1
ATOM 666 C C . TYR A 1 89 ? -13.733 -5.194 14.259 1.00 95.75 89 TYR A C 1
ATOM 668 O O . TYR A 1 89 ? -12.680 -4.591 14.466 1.00 95.75 89 TYR A O 1
ATOM 676 N N . LYS A 1 90 ? -14.927 -4.621 14.398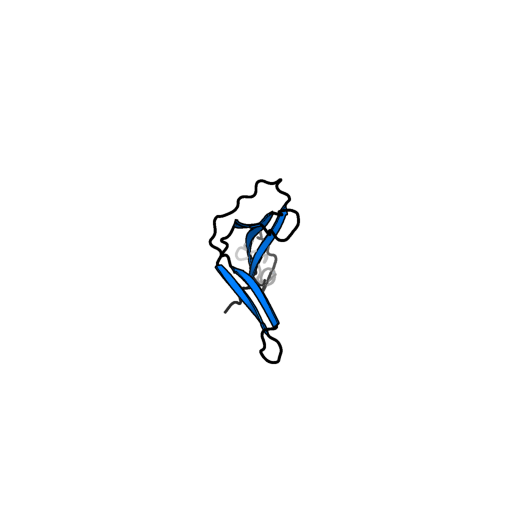 1.00 96.00 90 LYS A N 1
ATOM 677 C CA . LYS A 1 90 ? -15.106 -3.287 14.968 1.00 96.00 90 LYS A CA 1
ATOM 678 C C . LYS A 1 90 ? -15.294 -3.442 16.469 1.00 96.00 90 LYS A C 1
ATOM 680 O O . LYS A 1 90 ? -16.144 -4.219 16.894 1.00 96.00 90 LYS A O 1
ATOM 685 N N . PHE A 1 91 ? -14.536 -2.694 17.255 1.00 96.69 91 PHE A N 1
ATOM 686 C CA . PHE A 1 91 ? -14.766 -2.571 18.688 1.00 96.69 91 PHE A CA 1
ATOM 687 C C . PHE A 1 91 ? -14.856 -1.098 19.066 1.00 96.69 91 PHE A C 1
ATOM 689 O O . PHE A 1 91 ? -14.258 -0.238 18.422 1.00 96.69 91 PHE A O 1
ATOM 696 N N . ALA A 1 92 ? -15.644 -0.824 20.097 1.00 95.56 92 ALA A N 1
ATOM 697 C CA . ALA A 1 92 ? -15.754 0.490 20.703 1.00 95.56 92 ALA A CA 1
ATOM 698 C C . ALA A 1 92 ? -15.122 0.449 22.095 1.00 95.56 92 ALA A C 1
ATOM 700 O O . ALA A 1 92 ? -15.000 -0.617 22.700 1.00 95.56 92 ALA A O 1
ATOM 701 N N . ILE A 1 93 ? -14.737 1.615 22.603 1.00 96.00 93 ILE A N 1
ATOM 702 C CA . ILE A 1 93 ? -14.282 1.760 23.983 1.00 96.00 93 ILE A CA 1
ATOM 703 C C . ILE A 1 93 ? -15.518 2.032 24.850 1.00 96.00 93 ILE A C 1
ATOM 705 O O . ILE A 1 93 ? -16.155 3.069 24.654 1.00 96.00 93 ILE A O 1
ATOM 709 N N . PRO A 1 94 ? -15.905 1.127 25.768 1.00 95.19 94 PRO A N 1
ATOM 710 C CA . PRO A 1 94 ? -17.058 1.360 26.622 1.00 95.19 94 PRO A CA 1
ATOM 711 C C . PRO A 1 94 ? -16.705 2.351 27.734 1.00 95.19 94 PRO A C 1
ATOM 713 O O . PRO A 1 94 ? -15.652 2.249 28.366 1.00 95.19 94 PRO A O 1
ATOM 716 N N . GLN A 1 95 ? -17.618 3.274 28.023 1.00 95.94 95 GLN A N 1
ATOM 717 C CA . GLN A 1 95 ? -17.594 4.024 29.272 1.00 95.94 95 GLN A CA 1
ATOM 718 C C . GLN A 1 95 ? -18.409 3.248 30.306 1.00 95.94 95 GLN A C 1
ATOM 720 O O . GLN A 1 95 ? -19.623 3.112 30.172 1.00 95.94 95 GLN A O 1
ATOM 725 N N . MET A 1 96 ? -17.731 2.719 31.321 1.00 95.12 96 MET A N 1
ATOM 726 C CA . MET A 1 96 ? -18.349 1.905 32.364 1.00 95.12 96 MET A CA 1
ATOM 727 C C . MET A 1 96 ? -18.538 2.734 33.633 1.00 95.12 96 MET A C 1
ATOM 729 O O . MET A 1 96 ? -17.598 3.369 34.109 1.00 95.12 96 MET A O 1
ATOM 733 N N . SER A 1 97 ? -19.736 2.684 34.205 1.00 95.12 97 SER A N 1
ATOM 734 C CA . SER A 1 97 ? -20.025 3.191 35.546 1.00 95.12 97 SER A CA 1
ATOM 735 C C . SER A 1 97 ? -20.694 2.089 36.352 1.00 95.12 97 SER A C 1
ATOM 737 O O . SER A 1 97 ? -21.695 1.529 35.905 1.00 95.12 97 SER A O 1
ATOM 739 N N . SER A 1 98 ? -20.161 1.785 37.530 1.00 94.06 98 SER A N 1
ATOM 740 C CA . SER A 1 98 ? -20.787 0.865 38.473 1.00 94.06 98 SER A CA 1
ATOM 741 C C . SER A 1 98 ? -21.534 1.638 39.557 1.00 94.06 98 SER A C 1
ATOM 743 O O . SER A 1 98 ? -21.090 2.688 40.019 1.00 94.06 98 SER A O 1
ATOM 745 N N . SER A 1 99 ? -22.679 1.100 39.968 1.00 92.69 99 SER A N 1
ATOM 746 C CA . SER A 1 99 ? -23.423 1.540 41.144 1.00 92.69 99 SER A CA 1
ATOM 747 C C . SER A 1 99 ? -23.683 0.313 42.006 1.00 92.69 99 SER A C 1
ATOM 749 O O . SER A 1 99 ? -24.097 -0.724 41.488 1.00 92.69 99 SER A O 1
ATOM 751 N N . CYS A 1 100 ? -23.384 0.414 43.298 1.00 90.19 100 CYS A N 1
ATOM 752 C CA . CYS A 1 100 ? -23.506 -0.690 44.242 1.00 90.19 100 CYS A CA 1
ATOM 753 C C . CYS A 1 100 ? -24.483 -0.308 45.352 1.00 90.19 100 CYS A C 1
ATOM 755 O O . CYS A 1 100 ? -24.453 0.819 45.847 1.00 90.19 100 CYS A O 1
A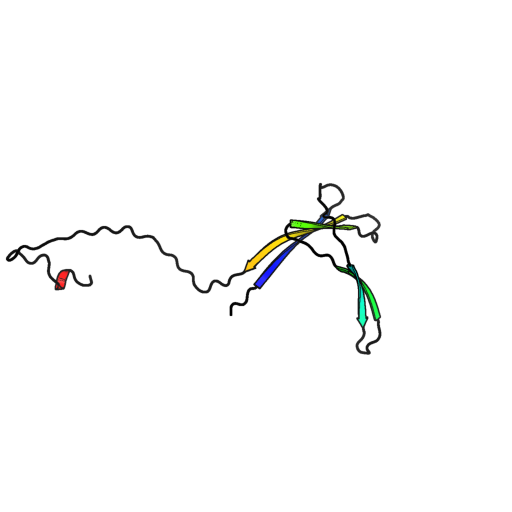TOM 757 N N . ILE A 1 101 ? -25.292 -1.276 45.772 1.00 88.56 101 ILE A N 1
ATOM 758 C CA . ILE A 1 101 ? -26.126 -1.201 46.973 1.00 88.56 101 ILE A CA 1
ATOM 759 C C . ILE A 1 101 ? -25.604 -2.205 48.006 1.00 88.56 101 ILE A C 1
ATOM 761 O O . ILE A 1 101 ? -25.003 -3.218 47.643 1.00 88.56 101 ILE A O 1
ATOM 765 N N . CYS A 1 102 ? -25.793 -1.911 49.289 1.00 88.00 102 CYS A N 1
ATOM 766 C CA . CYS A 1 102 ? -25.355 -2.766 50.388 1.00 88.00 102 CYS A CA 1
ATOM 767 C C . CYS A 1 102 ? -26.511 -2.958 51.367 1.00 88.00 102 CYS A C 1
ATOM 769 O O . CYS A 1 102 ? -27.106 -1.970 51.799 1.00 88.00 102 CYS A O 1
ATOM 771 N N . ASP A 1 103 ? -26.775 -4.210 51.736 1.00 88.19 103 ASP A N 1
ATOM 772 C CA . ASP A 1 103 ? -27.725 -4.541 52.792 1.00 88.19 103 ASP A CA 1
ATOM 773 C C . ASP A 1 103 ? -26.987 -4.703 54.120 1.00 88.19 103 ASP A C 1
ATOM 775 O O . ASP A 1 103 ?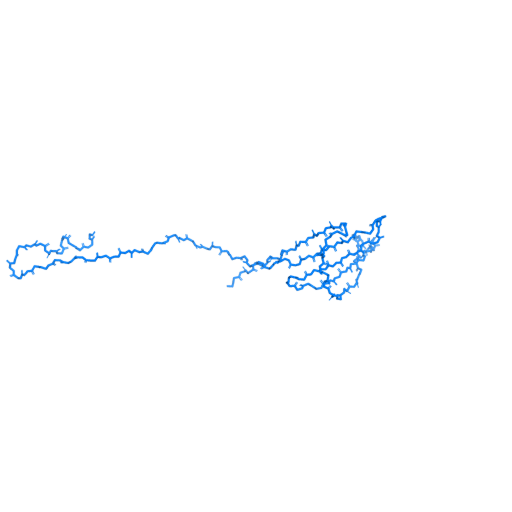 -25.998 -5.432 54.231 1.00 88.19 103 ASP A O 1
ATOM 779 N N . CYS A 1 104 ? -27.493 -4.037 55.156 1.00 84.12 104 CYS A N 1
ATOM 780 C CA . CYS A 1 104 ? -27.060 -4.284 56.525 1.00 84.12 104 CYS A CA 1
ATOM 781 C C . CYS A 1 104 ? -27.580 -5.646 57.011 1.00 84.12 104 CYS A C 1
ATOM 783 O O . CYS A 1 104 ? -28.620 -6.132 56.566 1.00 84.12 104 CYS A O 1
ATOM 785 N N . ALA A 1 105 ? -26.894 -6.251 57.982 1.00 79.62 105 ALA A N 1
ATOM 786 C CA . ALA A 1 105 ? -27.352 -7.494 58.596 1.00 79.62 105 ALA A CA 1
ATOM 787 C C . ALA A 1 105 ? -28.762 -7.319 59.201 1.00 79.62 105 ALA A C 1
ATOM 789 O O . ALA A 1 105 ? -28.948 -6.522 60.118 1.00 79.62 105 ALA A O 1
ATOM 790 N N . GLY A 1 106 ? -29.745 -8.062 58.678 1.00 71.44 106 GLY A N 1
ATOM 791 C CA . GLY A 1 106 ? -31.149 -8.000 59.106 1.00 71.44 106 GLY A CA 1
ATOM 792 C C . GLY A 1 106 ? -32.032 -6.991 58.355 1.00 71.44 106 GLY A C 1
ATOM 793 O O . GLY A 1 106 ? -33.189 -6.830 58.735 1.00 71.44 106 GLY A O 1
ATOM 794 N N . ALA A 1 107 ? -31.517 -6.321 57.318 1.00 69.88 107 ALA A N 1
ATOM 795 C CA . ALA A 1 107 ? -32.317 -5.490 56.417 1.00 69.88 107 ALA A CA 1
ATOM 796 C C . ALA A 1 107 ? -33.176 -6.339 55.456 1.00 69.88 107 ALA A C 1
ATOM 798 O O . ALA A 1 107 ? -32.955 -7.541 55.296 1.00 69.88 107 ALA A O 1
ATOM 799 N N . GLU A 1 108 ? -34.163 -5.706 54.814 1.00 70.38 108 GLU A N 1
ATOM 800 C CA . GLU A 1 108 ? -34.895 -6.303 53.691 1.00 70.38 108 GLU A CA 1
ATOM 801 C C . GLU A 1 108 ? -33.914 -6.743 52.588 1.00 70.38 108 GLU A C 1
ATOM 803 O O . GLU A 1 108 ? -32.899 -6.093 52.351 1.00 70.38 108 GLU A O 1
ATOM 808 N N . GLN A 1 109 ? -34.197 -7.879 51.946 1.00 74.88 109 GLN A N 1
ATOM 809 C CA . GLN A 1 109 ? -33.278 -8.583 51.044 1.00 74.88 109 GLN A CA 1
ATOM 810 C C . GLN A 1 109 ? -33.232 -7.919 49.649 1.00 74.88 109 GLN A C 1
ATOM 812 O O . GLN A 1 109 ? -33.779 -8.446 48.678 1.00 74.88 109 GLN A O 1
ATOM 817 N N . TYR A 1 110 ? -32.600 -6.750 49.533 1.00 79.94 110 TYR A N 1
ATOM 818 C CA . TYR A 1 110 ? -32.427 -6.031 48.263 1.00 79.94 110 TYR A CA 1
ATOM 819 C C . TYR A 1 110 ? -31.214 -6.525 47.464 1.00 79.94 110 TYR A C 1
ATOM 821 O O . TYR A 1 110 ? -31.208 -6.469 46.235 1.00 79.94 110 TYR A O 1
ATOM 829 N N . CYS A 1 111 ? -30.202 -7.057 48.143 1.00 83.19 111 CYS A N 1
ATOM 830 C CA . CYS A 1 111 ? -28.955 -7.556 47.582 1.00 83.19 111 CYS A CA 1
ATOM 831 C C . CYS A 1 111 ? -28.865 -9.081 47.772 1.00 83.19 111 CYS A C 1
ATOM 833 O O . CYS A 1 111 ? -28.276 -9.581 48.732 1.00 83.19 111 CYS A O 1
ATOM 835 N N . SER A 1 112 ? -29.466 -9.848 46.851 1.00 84.94 112 SER A N 1
ATOM 836 C CA . SER A 1 112 ? -29.412 -11.320 46.854 1.00 84.94 112 SER A CA 1
ATOM 837 C C . SER A 1 112 ? -28.664 -11.896 45.643 1.00 84.94 112 SER A C 1
ATOM 839 O O . SER A 1 112 ? -28.603 -11.302 44.564 1.00 84.94 112 SER A O 1
ATOM 841 N N . VAL A 1 113 ? -28.104 -13.101 45.800 1.00 86.81 113 VAL A N 1
ATOM 842 C CA . VAL A 1 113 ? -27.385 -13.803 44.716 1.00 86.81 113 VAL A CA 1
ATOM 843 C C . VAL A 1 113 ? -28.312 -14.096 43.532 1.00 86.81 113 VAL A C 1
ATOM 845 O O . VAL A 1 113 ? -27.906 -13.968 42.381 1.00 86.81 113 VAL A O 1
ATOM 848 N N . GLU A 1 114 ? -29.568 -14.440 43.812 1.00 86.19 114 GLU A N 1
ATOM 849 C CA . GLU A 1 114 ? -30.602 -14.749 42.814 1.00 86.19 114 GLU A CA 1
ATOM 850 C C . GLU A 1 114 ? -30.974 -13.535 41.947 1.00 86.19 114 GLU A C 1
ATOM 852 O O . GLU A 1 114 ? -31.420 -13.677 40.803 1.00 86.19 114 GLU A O 1
ATOM 857 N N . THR A 1 115 ? -30.798 -12.324 42.481 1.00 85.56 115 THR A N 1
ATOM 858 C CA . THR A 1 115 ? -31.189 -11.084 41.806 1.00 85.56 115 THR A CA 1
ATOM 859 C C . THR A 1 115 ? -30.059 -10.457 40.995 1.00 85.56 115 THR A C 1
ATOM 861 O O . THR A 1 115 ? -30.358 -9.926 39.930 1.00 85.56 115 THR A O 1
ATOM 864 N N . HIS A 1 116 ? -28.794 -10.576 41.418 1.00 87.12 116 HIS A N 1
ATOM 865 C CA . HIS A 1 116 ? -27.678 -9.808 40.837 1.00 87.12 116 HIS A CA 1
ATOM 866 C C . HIS A 1 116 ? -26.551 -10.646 40.202 1.00 87.12 116 HIS A C 1
ATOM 868 O O . HIS A 1 116 ? -25.658 -10.088 39.564 1.00 87.12 116 HIS A O 1
ATOM 874 N N . ARG A 1 117 ? -26.539 -11.980 40.348 1.00 89.12 117 ARG A N 1
ATOM 875 C CA . ARG A 1 117 ? -25.478 -12.824 39.771 1.00 89.12 117 ARG A CA 1
ATOM 876 C C . ARG A 1 117 ? -25.823 -13.253 38.336 1.00 89.12 117 ARG A C 1
ATOM 878 O O . ARG A 1 117 ? -26.810 -13.950 38.129 1.00 89.12 117 ARG A O 1
ATOM 885 N N . TYR A 1 118 ? -24.959 -12.905 37.374 1.00 85.38 118 TYR A N 1
ATOM 886 C CA . TYR A 1 118 ? -25.081 -13.231 35.935 1.00 85.38 118 TYR A CA 1
ATOM 887 C C . TYR A 1 118 ? -26.330 -12.668 35.231 1.00 85.38 118 TYR A C 1
ATOM 889 O O . TYR A 1 118 ? -26.803 -13.258 34.259 1.00 85.38 118 TYR A O 1
ATOM 897 N N . LYS A 1 119 ? -26.852 -11.542 35.719 1.00 69.19 119 LYS A N 1
ATOM 898 C CA . LYS A 1 119 ? -27.848 -10.723 35.020 1.00 69.19 119 LYS A CA 1
ATOM 899 C C . LYS A 1 119 ? -27.193 -9.446 34.520 1.00 69.19 119 LYS A C 1
ATOM 901 O O . LYS A 1 119 ? -27.632 -8.972 33.454 1.00 69.19 119 LYS A O 1
#

Foldseek 3Di:
DDDKDKDWDKDKDKDDPDDPDDADDWDKDKDWDFDADPVRHTDDIDIDIDTDDDAQHKHWDWDPPDPDTIIMIMTRDDMDIDDDDPDDDDDDDDDDDDDDDDDDVPGDPPDDCVPPPPD

Radius of gyration: 34.58 Å; chains: 1; bounding box: 59×47×96 Å

Sequence (119 aa):
MGIFLTVSVIRVMGSALGGEIHCTRMSAIQGDVQAMDDSGRRVDTKSSSVAELTLKETLCLNFTESSSSQLHAIEFVRMEQHFPVLAAYKFAIPQMSSSCICDCAGAEQYCSVETHRYK